Protein AF-A0A660TWH3-F1 (afdb_m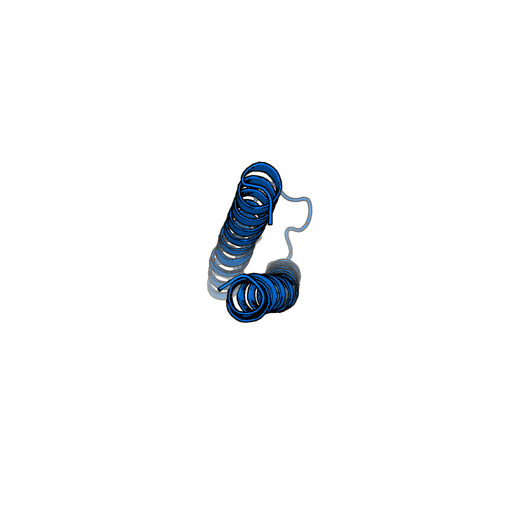onomer_lite)

Sequence (82 aa):
MDGKTKSNILAISICILAIQLIALWGVDISTSAMLNDAVVTNGFFVGDPVITYHLGLYILILTSFLQVSIVVHVVVGGKKNG

pLDDT: mean 87.86, std 11.96, range [44.38, 97.75]

Secondary structure (DSSP, 8-state):
--HHHHHHHHHHHHHHHHHHHHHHHHHHHHHHHHHTT----SSSS---HHHHHHHHHHHHHHHHHHHHHHHHHHHHHHGGG-

Radius of gyration: 17.17 Å; chains: 1; bounding box: 35×18×51 Å

Structure (mmCIF, N/CA/C/O backbone):
data_AF-A0A660TWH3-F1
#
_entry.id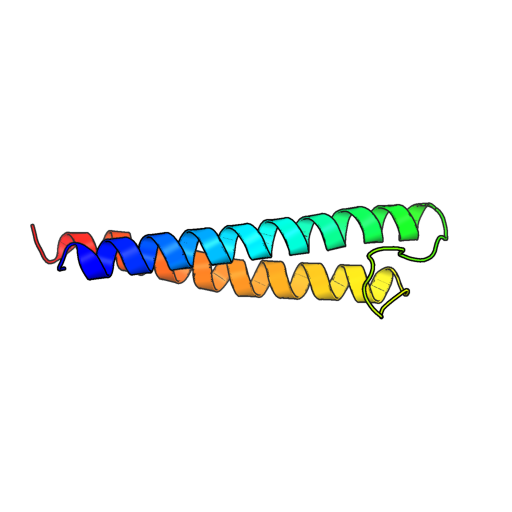   AF-A0A660TWH3-F1
#
loop_
_atom_site.group_PDB
_atom_site.id
_atom_site.type_symbol
_atom_site.label_atom_id
_atom_site.label_alt_id
_atom_site.label_comp_id
_atom_site.label_asym_id
_atom_site.label_entity_id
_atom_site.label_seq_id
_atom_site.pdbx_PDB_ins_code
_atom_site.Cartn_x
_atom_site.Cartn_y
_atom_site.Cartn_z
_atom_site.occupancy
_atom_site.B_iso_or_equiv
_atom_site.auth_seq_id
_atom_site.auth_comp_id
_atom_site.auth_asym_id
_atom_site.auth_atom_id
_atom_site.pdbx_PDB_model_num
ATOM 1 N N . MET A 1 1 ? -13.197 3.281 26.961 1.00 60.94 1 MET A N 1
ATOM 2 C CA . MET A 1 1 ? -12.172 4.078 26.242 1.00 60.94 1 MET A CA 1
ATOM 3 C C . MET A 1 1 ? -12.540 5.546 26.314 1.00 60.94 1 MET A C 1
ATOM 5 O O . MET A 1 1 ? -13.666 5.876 25.956 1.00 60.94 1 MET A O 1
ATOM 9 N N . ASP A 1 2 ? -11.600 6.383 26.746 1.00 73.12 2 ASP A N 1
ATOM 10 C CA . ASP A 1 2 ? -11.683 7.847 26.670 1.00 73.12 2 ASP A CA 1
ATOM 11 C C . ASP A 1 2 ? -11.906 8.308 25.210 1.00 73.12 2 ASP A C 1
ATOM 13 O O . ASP A 1 2 ? -11.424 7.675 24.260 1.00 73.12 2 ASP A O 1
ATOM 17 N N . GLY A 1 3 ? -12.663 9.393 25.025 1.00 73.75 3 GLY A N 1
ATOM 18 C CA . GLY A 1 3 ? -12.922 10.014 23.726 1.00 73.75 3 GLY A CA 1
ATOM 19 C C . GLY A 1 3 ? -11.638 10.388 22.980 1.00 73.75 3 GLY A C 1
ATOM 20 O O . GLY A 1 3 ? -11.573 10.212 21.761 1.00 73.75 3 GLY A O 1
ATOM 21 N N . LYS A 1 4 ? -10.576 10.777 23.699 1.00 77.88 4 LYS A N 1
ATOM 22 C CA . LYS A 1 4 ? -9.261 11.068 23.103 1.00 77.88 4 LYS A CA 1
ATOM 23 C C . LYS A 1 4 ? -8.638 9.839 22.432 1.00 77.88 4 LYS A C 1
ATOM 25 O O . LYS A 1 4 ? -8.136 9.927 21.314 1.00 77.88 4 LYS A O 1
ATOM 30 N N . THR A 1 5 ? -8.717 8.666 23.065 1.00 82.62 5 THR A N 1
ATOM 31 C CA . THR A 1 5 ? -8.181 7.415 22.500 1.00 82.62 5 THR A CA 1
ATOM 32 C C . THR A 1 5 ? -8.935 6.994 21.240 1.00 82.62 5 THR A C 1
ATOM 34 O O . THR A 1 5 ? -8.313 6.557 20.274 1.00 82.62 5 THR A O 1
ATOM 37 N N . LYS A 1 6 ? -10.266 7.160 21.212 1.00 80.81 6 LYS A N 1
ATOM 38 C CA . LYS A 1 6 ? -11.080 6.864 20.019 1.00 80.81 6 LYS A CA 1
ATOM 39 C C . LYS A 1 6 ? -10.706 7.771 18.844 1.00 80.81 6 LYS A C 1
ATOM 41 O O . LYS A 1 6 ? -10.529 7.274 17.736 1.00 80.81 6 LYS A O 1
ATOM 46 N N . SER A 1 7 ? -10.529 9.070 19.103 1.00 85.38 7 SER A N 1
ATOM 47 C CA . SER A 1 7 ? -10.090 10.037 18.090 1.00 85.38 7 SER A CA 1
ATOM 48 C C . SER A 1 7 ? -8.719 9.678 17.511 1.00 85.38 7 SER A C 1
ATOM 50 O O . SER A 1 7 ? -8.536 9.727 16.298 1.00 85.38 7 SER A O 1
ATOM 52 N N . ASN A 1 8 ? -7.769 9.263 18.355 1.00 90.44 8 ASN A N 1
ATOM 53 C CA . ASN A 1 8 ? -6.438 8.857 17.899 1.00 90.44 8 ASN A CA 1
ATOM 54 C C . ASN A 1 8 ? -6.487 7.606 17.008 1.00 90.44 8 ASN A C 1
ATOM 56 O O . ASN A 1 8 ? -5.832 7.570 15.971 1.00 90.44 8 ASN A O 1
ATOM 60 N N . ILE A 1 9 ? -7.281 6.595 17.379 1.00 89.44 9 ILE A N 1
ATOM 61 C CA . ILE A 1 9 ? -7.430 5.368 16.578 1.00 89.44 9 ILE A CA 1
ATOM 62 C C . ILE A 1 9 ? -8.089 5.670 15.229 1.00 89.44 9 ILE A C 1
ATOM 64 O O . ILE A 1 9 ? -7.652 5.145 14.205 1.00 89.44 9 ILE A O 1
ATOM 68 N N . LEU A 1 10 ? -9.098 6.546 15.212 1.00 90.12 10 LEU A N 1
ATOM 69 C CA . LEU A 1 10 ? -9.720 6.999 13.970 1.00 90.12 10 LEU A CA 1
ATOM 70 C C . LEU A 1 10 ? -8.708 7.720 13.069 1.00 90.12 10 LEU A C 1
ATOM 72 O O . LEU A 1 10 ? -8.627 7.412 11.883 1.00 90.12 10 LEU A O 1
ATOM 76 N N . ALA A 1 11 ? -7.906 8.630 13.628 1.00 92.75 11 ALA A N 1
ATOM 77 C CA . ALA A 1 11 ? -6.867 9.328 12.876 1.00 92.75 11 ALA A CA 1
ATOM 78 C C . ALA A 1 11 ? -5.842 8.350 12.276 1.00 92.75 11 ALA A C 1
ATOM 80 O O . ALA A 1 11 ? -5.525 8.447 11.093 1.00 92.75 11 ALA A O 1
ATOM 81 N N . ILE A 1 12 ? -5.388 7.357 13.051 1.00 94.12 12 ILE A N 1
ATOM 82 C CA . ILE A 1 12 ? -4.468 6.316 12.564 1.00 94.12 12 ILE A CA 1
ATOM 83 C C . ILE A 1 12 ? -5.098 5.518 11.414 1.00 94.12 12 ILE A C 1
ATOM 85 O O . ILE A 1 12 ? -4.445 5.302 10.395 1.00 94.12 12 ILE A O 1
ATOM 89 N N . SER A 1 13 ? -6.369 5.127 11.540 1.00 94.06 13 SER A N 1
ATOM 90 C CA . SER A 1 13 ? -7.101 4.430 10.475 1.00 94.06 13 SER A CA 1
ATOM 91 C C . SER A 1 13 ? -7.173 5.256 9.187 1.00 94.06 13 SER A C 1
ATOM 93 O O . SER A 1 13 ? -6.990 4.717 8.098 1.00 94.06 13 SER A O 1
ATOM 95 N N . ILE A 1 14 ? -7.437 6.562 9.286 1.00 94.75 14 ILE A N 1
ATOM 96 C CA . ILE A 1 14 ? -7.491 7.453 8.116 1.00 94.75 14 ILE A CA 1
ATOM 97 C C . ILE A 1 14 ? -6.108 7.573 7.464 1.00 94.75 14 ILE A C 1
ATOM 99 O O . ILE A 1 14 ? -6.005 7.508 6.240 1.00 94.75 14 ILE A O 1
ATOM 103 N N . CYS A 1 15 ? -5.039 7.685 8.256 1.00 96.50 15 CYS A N 1
ATOM 104 C CA . CYS A 1 15 ? -3.675 7.704 7.727 1.00 96.50 15 CYS A CA 1
ATOM 105 C C . CYS A 1 15 ? -3.329 6.409 6.976 1.00 96.50 15 CYS A C 1
ATOM 107 O O . CYS A 1 15 ? -2.743 6.469 5.897 1.00 96.50 15 CYS A O 1
ATOM 109 N N . ILE A 1 16 ? -3.715 5.245 7.505 1.00 96.50 16 ILE A N 1
ATOM 110 C CA . ILE A 1 16 ? -3.490 3.954 6.835 1.00 96.50 16 ILE A CA 1
ATOM 111 C C . ILE A 1 16 ? -4.256 3.886 5.509 1.00 96.50 16 ILE A C 1
ATOM 113 O O . ILE A 1 16 ? -3.678 3.475 4.503 1.00 96.50 16 ILE A O 1
ATOM 117 N N . LEU A 1 17 ? -5.508 4.352 5.473 1.00 95.81 17 LEU A N 1
ATOM 118 C CA . LEU A 1 17 ? -6.286 4.447 4.231 1.00 95.81 17 LEU A CA 1
ATOM 119 C C . LEU A 1 17 ? -5.625 5.373 3.200 1.00 95.81 17 LEU A C 1
ATOM 121 O O . LEU A 1 17 ? -5.563 5.033 2.022 1.00 95.81 17 LEU A O 1
ATOM 125 N N . ALA A 1 18 ? -5.088 6.520 3.623 1.00 97.00 18 ALA A N 1
ATOM 126 C CA . ALA A 1 18 ? -4.369 7.417 2.719 1.00 97.00 18 ALA A CA 1
ATOM 127 C C . ALA A 1 18 ? -3.126 6.738 2.113 1.00 97.00 18 ALA A C 1
ATOM 129 O O . ALA A 1 18 ? -2.897 6.833 0.908 1.00 97.00 18 ALA A O 1
ATOM 130 N N . ILE A 1 19 ? -2.364 5.991 2.921 1.00 96.44 19 ILE A N 1
ATOM 131 C CA . ILE A 1 19 ? -1.213 5.206 2.442 1.00 96.44 19 ILE A CA 1
ATOM 132 C C . ILE A 1 19 ? -1.664 4.128 1.447 1.00 96.44 19 ILE A C 1
ATOM 134 O O . ILE A 1 19 ? -1.009 3.936 0.424 1.00 96.44 19 ILE A O 1
ATOM 138 N N . GLN A 1 20 ? -2.793 3.457 1.700 1.00 96.75 20 GLN A N 1
ATOM 139 C CA . GLN A 1 20 ? -3.366 2.480 0.769 1.00 96.75 20 GLN A CA 1
ATOM 140 C C . GLN A 1 20 ? -3.725 3.104 -0.578 1.00 96.75 20 GLN A C 1
ATOM 142 O O . GLN A 1 20 ? -3.404 2.528 -1.613 1.00 96.75 20 GLN A O 1
ATOM 147 N N . LEU A 1 21 ? -4.342 4.288 -0.584 1.00 97.00 21 LEU A N 1
ATOM 148 C CA . LEU A 1 21 ? -4.678 4.990 -1.825 1.00 97.00 21 LEU A CA 1
ATOM 149 C C . LEU A 1 21 ? -3.427 5.380 -2.620 1.00 97.00 21 LEU A C 1
ATOM 151 O O . LEU A 1 21 ? -3.403 5.207 -3.835 1.00 97.00 21 LEU A O 1
ATOM 155 N N . ILE A 1 22 ? -2.372 5.842 -1.944 1.00 94.75 22 ILE A N 1
ATOM 156 C CA . ILE A 1 22 ? -1.089 6.158 -2.590 1.00 94.75 22 ILE A CA 1
ATOM 157 C C . ILE A 1 22 ? -0.445 4.892 -3.171 1.00 94.75 22 ILE A C 1
ATOM 159 O O . ILE A 1 22 ? 0.049 4.910 -4.297 1.00 94.75 22 ILE A O 1
ATOM 163 N N . ALA A 1 23 ? -0.471 3.779 -2.435 1.00 95.38 23 ALA A N 1
ATOM 164 C CA . ALA A 1 23 ? 0.064 2.508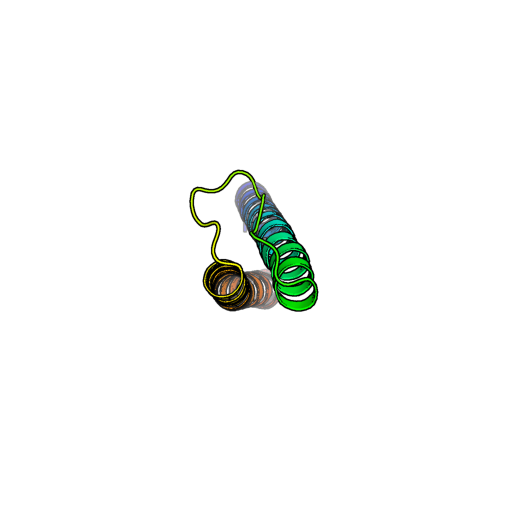 -2.915 1.00 95.38 23 ALA A CA 1
ATOM 165 C C . ALA A 1 23 ? -0.728 1.965 -4.115 1.00 95.38 23 ALA A C 1
ATOM 167 O O . ALA A 1 23 ? -0.126 1.498 -5.080 1.00 95.38 23 ALA A O 1
ATOM 168 N N . LEU A 1 24 ? -2.060 2.083 -4.091 1.00 96.62 24 LEU A N 1
ATOM 169 C CA . LEU A 1 24 ? -2.928 1.704 -5.206 1.00 96.62 24 LEU A CA 1
ATOM 170 C C . LEU A 1 24 ? -2.672 2.567 -6.444 1.00 96.62 24 LEU A C 1
ATOM 172 O O . LEU A 1 24 ? -2.584 2.034 -7.545 1.00 96.62 24 LEU A O 1
ATOM 176 N N . TRP A 1 25 ? -2.485 3.874 -6.263 1.00 95.50 25 TRP A N 1
ATOM 177 C CA . TRP A 1 25 ? -2.053 4.763 -7.341 1.00 95.50 25 TRP A CA 1
ATOM 178 C C . TRP A 1 25 ? -0.694 4.336 -7.919 1.00 95.50 25 TRP A C 1
ATOM 180 O O . TRP A 1 25 ? -0.529 4.289 -9.134 1.00 95.50 25 TRP A O 1
ATOM 190 N N . GLY A 1 26 ? 0.257 3.936 -7.068 1.00 93.00 26 GLY A N 1
ATOM 191 C CA . GLY A 1 26 ? 1.539 3.369 -7.499 1.00 93.00 26 GLY A CA 1
ATOM 192 C C . GLY A 1 26 ? 1.396 2.086 -8.330 1.00 93.00 26 GLY A C 1
ATOM 193 O O . GLY A 1 26 ? 2.131 1.885 -9.298 1.00 93.00 26 GLY A O 1
ATOM 194 N N . VAL A 1 27 ? 0.427 1.233 -7.995 1.00 95.81 27 VAL A N 1
ATOM 195 C CA . VAL A 1 27 ? 0.085 0.044 -8.790 1.00 95.81 27 VAL A CA 1
ATOM 196 C C . VAL A 1 27 ? -0.519 0.442 -10.140 1.00 95.81 27 VAL A C 1
ATOM 198 O O . VAL A 1 27 ? -0.100 -0.089 -11.159 1.00 95.81 27 VAL A O 1
ATOM 201 N N . ASP A 1 28 ? -1.442 1.400 -10.171 1.00 95.69 28 ASP A N 1
ATOM 202 C CA . ASP A 1 28 ? -2.117 1.855 -11.396 1.00 95.69 28 ASP A CA 1
ATOM 203 C C . ASP A 1 28 ? -1.152 2.450 -12.440 1.00 95.69 28 ASP A C 1
ATOM 205 O O . ASP A 1 28 ? -1.167 2.092 -13.621 1.00 95.69 28 ASP A O 1
ATOM 209 N N . ILE A 1 29 ? -0.238 3.318 -12.003 1.00 94.31 29 ILE A N 1
ATOM 210 C CA . ILE A 1 29 ? 0.755 3.917 -12.905 1.00 94.31 29 ILE A CA 1
ATOM 211 C C . ILE A 1 29 ? 1.806 2.900 -13.362 1.00 94.31 29 ILE A C 1
ATOM 213 O O . ILE A 1 29 ? 2.299 2.990 -14.486 1.00 94.31 29 ILE A O 1
ATOM 217 N N . SER A 1 30 ? 2.151 1.924 -12.516 1.00 94.69 30 SER A N 1
ATOM 218 C CA . SER A 1 30 ? 3.129 0.895 -12.874 1.00 94.69 30 SER A CA 1
ATOM 219 C C . SER A 1 30 ? 2.553 -0.127 -13.844 1.00 94.69 30 SER A C 1
ATOM 221 O O . SER A 1 30 ? 3.220 -0.440 -14.826 1.00 94.69 30 SER A O 1
ATOM 223 N N . THR A 1 31 ? 1.311 -0.582 -13.659 1.00 95.19 31 THR A N 1
ATOM 224 C CA . THR A 1 31 ? 0.639 -1.446 -14.643 1.00 95.19 31 THR A CA 1
ATOM 225 C C . THR A 1 31 ? 0.470 -0.729 -15.977 1.00 95.19 31 THR A C 1
ATOM 227 O O . THR A 1 31 ? 0.761 -1.311 -17.022 1.00 95.19 31 THR A O 1
ATOM 230 N N . SER A 1 32 ? 0.088 0.551 -15.954 1.00 94.75 32 SER A N 1
ATOM 231 C CA . SER A 1 32 ? 0.004 1.380 -17.160 1.00 94.75 32 SER A CA 1
ATOM 232 C C . SER A 1 32 ? 1.356 1.490 -17.871 1.00 94.75 32 SER A C 1
ATOM 234 O O . SER A 1 32 ? 1.417 1.359 -19.092 1.00 94.75 32 SER A O 1
ATOM 236 N N . ALA A 1 33 ? 2.451 1.673 -17.131 1.00 93.81 33 ALA A N 1
ATOM 237 C CA . ALA A 1 33 ? 3.796 1.724 -17.697 1.00 93.81 33 ALA A CA 1
ATOM 238 C C . ALA A 1 33 ? 4.244 0.370 -18.281 1.00 93.81 33 ALA A C 1
ATOM 240 O O . ALA A 1 33 ? 4.760 0.343 -19.395 1.00 93.81 33 ALA A O 1
ATOM 241 N N . MET A 1 34 ? 3.971 -0.750 -17.596 1.00 94.75 34 MET A N 1
ATOM 242 C CA . MET A 1 34 ? 4.262 -2.101 -18.107 1.00 94.75 34 MET A CA 1
ATOM 243 C C . MET A 1 34 ? 3.539 -2.392 -19.425 1.00 94.75 34 MET A C 1
ATOM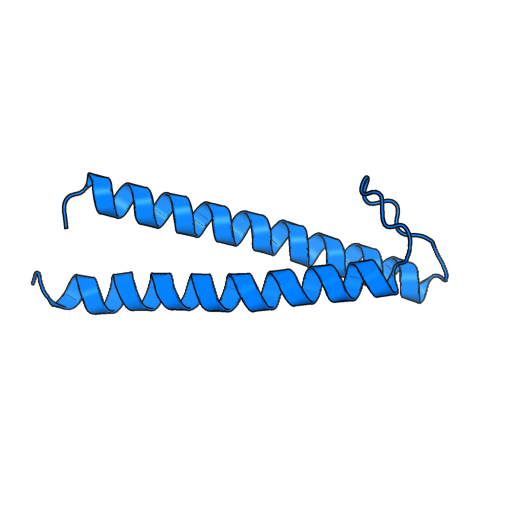 245 O O . MET A 1 34 ? 4.115 -3.007 -20.312 1.00 94.75 34 MET A O 1
ATOM 249 N N . LEU A 1 35 ? 2.282 -1.961 -19.559 1.00 95.56 35 LEU A N 1
ATOM 250 C CA . LEU A 1 35 ? 1.483 -2.200 -20.766 1.00 95.56 35 LEU A CA 1
ATOM 251 C C . LEU A 1 35 ? 1.932 -1.369 -21.974 1.00 95.56 35 LEU A C 1
ATOM 253 O O . LEU A 1 35 ? 1.603 -1.722 -23.103 1.00 95.56 35 LEU A O 1
ATOM 257 N N . ASN A 1 36 ? 2.643 -0.266 -21.740 1.00 93.56 36 ASN A N 1
ATOM 258 C CA . ASN A 1 36 ? 3.093 0.658 -22.782 1.00 93.56 36 ASN A CA 1
ATOM 259 C C . ASN A 1 36 ? 4.619 0.623 -22.989 1.00 93.56 36 ASN A C 1
ATOM 261 O O . ASN A 1 36 ? 5.149 1.528 -23.631 1.00 93.56 36 ASN A O 1
ATOM 265 N N . ASP A 1 37 ? 5.322 -0.365 -22.419 1.00 90.69 37 ASP A N 1
ATOM 266 C CA . ASP A 1 37 ? 6.793 -0.451 -22.408 1.00 90.69 37 ASP A CA 1
ATOM 267 C C . ASP A 1 37 ? 7.469 0.872 -21.978 1.00 90.69 37 ASP A C 1
ATOM 269 O O . ASP A 1 37 ? 8.502 1.290 -22.506 1.00 90.69 37 ASP A O 1
ATOM 273 N N . ALA A 1 38 ? 6.856 1.559 -21.010 1.00 90.06 38 ALA A N 1
ATOM 274 C CA . ALA A 1 38 ? 7.271 2.869 -20.527 1.00 90.06 38 ALA A CA 1
ATOM 275 C C . ALA A 1 38 ? 7.944 2.792 -19.146 1.00 90.06 38 ALA A C 1
ATOM 277 O O . ALA A 1 38 ? 7.829 1.816 -18.405 1.00 90.06 38 ALA A O 1
ATOM 278 N N . VAL A 1 39 ? 8.638 3.869 -18.781 1.00 88.06 39 VAL A N 1
ATOM 279 C CA . VAL A 1 39 ? 9.253 4.051 -17.458 1.00 88.06 39 VAL A CA 1
ATOM 280 C C . VAL A 1 39 ? 8.261 4.762 -16.540 1.00 88.06 39 VAL A C 1
ATOM 282 O O . VAL A 1 39 ? 7.529 5.651 -16.978 1.00 88.06 39 VAL A O 1
ATOM 285 N N . VAL A 1 40 ? 8.241 4.409 -15.254 1.00 87.44 40 VAL A N 1
ATOM 286 C CA . VAL A 1 40 ? 7.357 5.072 -14.289 1.00 87.44 40 VAL A CA 1
ATOM 287 C C . VAL A 1 40 ? 7.873 6.473 -13.963 1.00 87.44 40 VAL A C 1
ATOM 289 O O . VAL A 1 40 ? 8.996 6.643 -13.495 1.00 87.44 40 VAL A O 1
ATOM 292 N N . THR A 1 41 ? 7.020 7.483 -14.137 1.00 80.31 41 THR A N 1
ATOM 293 C CA . THR A 1 41 ? 7.296 8.880 -13.765 1.00 80.31 41 THR A CA 1
ATOM 294 C C . THR A 1 41 ? 6.446 9.294 -12.564 1.00 80.31 41 THR A C 1
ATOM 296 O O . THR A 1 41 ? 5.563 10.144 -12.657 1.00 80.31 41 THR A O 1
ATOM 299 N N . ASN A 1 42 ? 6.676 8.651 -11.423 1.00 75.38 42 ASN A N 1
ATOM 300 C CA . ASN A 1 42 ? 5.891 8.826 -10.194 1.00 75.38 42 ASN A CA 1
ATOM 301 C C . ASN A 1 42 ? 6.511 9.817 -9.193 1.00 75.38 42 ASN A C 1
ATOM 303 O O . ASN A 1 42 ? 6.005 9.961 -8.084 1.00 75.38 42 ASN A O 1
ATOM 307 N N . GLY A 1 43 ? 7.620 10.470 -9.556 1.00 77.06 43 GLY A N 1
ATOM 308 C CA . GLY A 1 43 ? 8.378 11.348 -8.659 1.00 77.06 43 GLY A CA 1
ATOM 309 C C . GLY A 1 43 ? 9.218 10.610 -7.607 1.00 77.06 43 GLY A C 1
ATOM 310 O O . GLY A 1 43 ? 9.882 11.264 -6.806 1.00 77.06 43 GLY A O 1
ATOM 311 N N . PHE A 1 44 ? 9.227 9.272 -7.612 1.00 74.56 44 PHE A N 1
ATOM 312 C CA . PHE A 1 44 ? 10.104 8.447 -6.784 1.00 74.56 44 PHE A CA 1
ATOM 313 C C . PHE A 1 44 ? 11.363 8.035 -7.559 1.00 74.56 44 PHE A C 1
ATOM 315 O O . PHE A 1 44 ? 11.408 8.064 -8.785 1.00 74.56 44 PHE A O 1
ATOM 322 N N . PHE A 1 45 ? 12.404 7.616 -6.835 1.00 74.44 45 PHE A N 1
ATOM 323 C CA . PHE A 1 45 ? 13.692 7.217 -7.421 1.00 74.44 45 PHE A CA 1
ATOM 324 C C . PHE A 1 45 ? 13.654 5.880 -8.188 1.00 74.44 45 PHE A C 1
ATOM 326 O O . PHE A 1 45 ? 14.647 5.506 -8.806 1.00 74.44 45 PHE A O 1
ATOM 333 N N . VAL A 1 46 ? 12.536 5.146 -8.146 1.00 82.12 46 VAL A N 1
ATOM 334 C CA . VAL A 1 46 ? 12.379 3.843 -8.807 1.00 82.12 46 VAL A CA 1
ATOM 335 C C . VAL A 1 46 ? 11.589 4.028 -10.100 1.00 82.12 46 VAL A C 1
ATOM 337 O O . VAL A 1 46 ? 10.372 4.180 -10.067 1.00 82.12 46 VAL A O 1
ATOM 340 N N . GLY A 1 47 ? 12.293 4.010 -11.234 1.00 83.38 47 GLY A N 1
ATOM 341 C CA . GLY A 1 47 ? 11.679 4.095 -12.565 1.00 83.38 47 GLY A CA 1
ATOM 342 C C . GLY A 1 47 ? 11.213 2.750 -13.130 1.00 83.38 47 GLY A C 1
ATOM 343 O O . GLY A 1 47 ? 10.418 2.726 -14.066 1.00 83.38 47 GLY A O 1
ATOM 344 N N . ASP A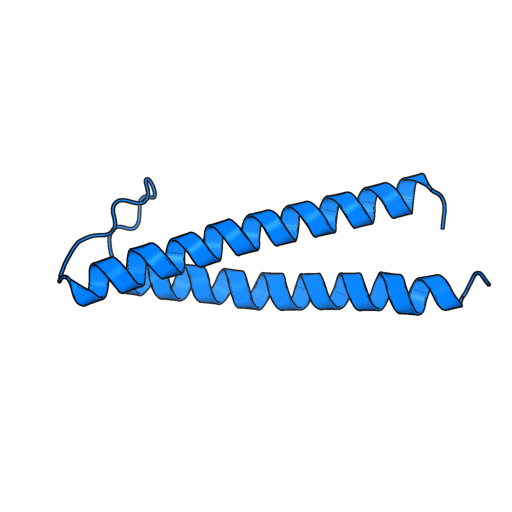 1 48 ? 11.689 1.632 -12.570 1.00 90.44 48 ASP A N 1
ATOM 345 C CA . ASP A 1 48 ? 11.300 0.296 -13.021 1.00 90.44 48 ASP A CA 1
ATOM 346 C C . ASP A 1 48 ? 9.826 0.021 -12.651 1.00 90.44 48 ASP A C 1
ATOM 348 O O . ASP A 1 48 ? 9.459 0.065 -11.462 1.00 90.44 48 ASP A O 1
ATOM 352 N N . PRO A 1 49 ? 8.965 -0.250 -13.647 1.00 92.50 49 PRO A N 1
ATOM 353 C CA . PRO A 1 49 ? 7.546 -0.443 -13.410 1.00 92.50 49 PRO A CA 1
ATOM 354 C C . PRO A 1 49 ? 7.239 -1.743 -12.666 1.00 92.50 49 PRO A C 1
ATOM 356 O O . PRO A 1 49 ? 6.361 -1.745 -11.804 1.00 92.50 49 PRO A O 1
ATOM 359 N N . VAL A 1 50 ? 7.999 -2.814 -12.887 1.00 93.62 50 VAL A N 1
ATOM 360 C CA . VAL A 1 50 ? 7.801 -4.098 -12.199 1.00 93.62 50 VAL A CA 1
ATOM 361 C C . VAL A 1 50 ? 8.133 -3.958 -10.715 1.00 93.62 50 VAL A C 1
ATOM 363 O O . VAL A 1 50 ? 7.383 -4.423 -9.852 1.00 93.62 50 VAL A O 1
ATOM 366 N N . ILE A 1 51 ? 9.223 -3.260 -10.394 1.00 93.19 51 ILE A N 1
ATOM 367 C CA . ILE A 1 51 ? 9.601 -3.009 -8.996 1.00 93.19 51 ILE A CA 1
ATOM 368 C C . ILE A 1 51 ? 8.542 -2.145 -8.302 1.00 93.19 51 ILE A C 1
ATOM 370 O O . ILE A 1 51 ? 8.117 -2.464 -7.188 1.00 93.19 51 ILE A O 1
ATOM 374 N N . THR A 1 52 ? 8.085 -1.077 -8.960 1.00 94.00 52 THR A N 1
ATOM 375 C CA . THR A 1 52 ? 7.062 -0.168 -8.415 1.00 94.00 52 THR A CA 1
ATOM 376 C C . THR A 1 52 ? 5.741 -0.895 -8.160 1.00 94.00 52 THR A C 1
ATOM 378 O O . THR A 1 52 ? 5.134 -0.716 -7.101 1.00 94.00 52 THR A O 1
ATOM 381 N N . TYR A 1 53 ? 5.339 -1.768 -9.085 1.00 95.12 53 TYR A N 1
ATOM 382 C CA . TYR A 1 53 ? 4.154 -2.610 -8.960 1.00 95.12 53 TYR A CA 1
ATOM 383 C C . TYR A 1 53 ? 4.213 -3.495 -7.710 1.00 95.12 53 TYR A C 1
ATOM 385 O O . TYR A 1 53 ? 3.311 -3.459 -6.867 1.00 95.12 53 TYR A O 1
ATOM 393 N N . HIS A 1 54 ? 5.304 -4.246 -7.536 1.00 95.56 54 HIS A N 1
ATOM 394 C CA . HIS A 1 54 ? 5.461 -5.122 -6.374 1.00 95.56 54 HIS A CA 1
ATOM 395 C C . HIS A 1 54 ? 5.548 -4.346 -5.061 1.00 95.56 54 HIS A C 1
ATOM 397 O O . HIS A 1 54 ? 4.959 -4.763 -4.064 1.00 95.56 54 HIS A O 1
ATOM 403 N N . LEU A 1 55 ? 6.232 -3.203 -5.054 1.00 94.12 55 LEU A N 1
ATOM 404 C CA . LEU A 1 55 ? 6.327 -2.353 -3.872 1.00 94.12 55 LEU A CA 1
ATOM 405 C C . LEU A 1 55 ? 4.946 -1.829 -3.446 1.00 94.12 55 LEU A C 1
ATOM 407 O O . LEU A 1 55 ? 4.601 -1.915 -2.266 1.00 94.12 55 LEU A O 1
ATOM 411 N N . GLY A 1 56 ? 4.128 -1.372 -4.399 1.00 94.69 56 GLY A N 1
ATOM 412 C CA . GLY A 1 56 ? 2.743 -0.970 -4.146 1.00 94.69 56 GLY A CA 1
ATOM 413 C C . GLY A 1 56 ? 1.896 -2.113 -3.579 1.00 94.69 56 GLY A C 1
ATOM 414 O O . GLY A 1 56 ? 1.220 -1.936 -2.562 1.00 94.69 56 GLY A O 1
ATOM 415 N N . LEU A 1 57 ? 1.998 -3.314 -4.158 1.00 97.12 57 LEU A N 1
ATOM 416 C CA . LEU A 1 57 ? 1.303 -4.501 -3.649 1.00 97.12 57 LEU A CA 1
ATOM 417 C C . LEU A 1 57 ? 1.728 -4.879 -2.226 1.00 97.12 57 LEU A C 1
ATOM 419 O O . LEU A 1 57 ? 0.867 -5.158 -1.390 1.00 97.12 57 LEU A O 1
ATOM 423 N N . TYR A 1 58 ? 3.025 -4.867 -1.913 1.00 97.38 58 TYR A N 1
ATOM 424 C CA . TYR A 1 58 ? 3.500 -5.187 -0.564 1.00 97.38 58 TYR A CA 1
ATOM 425 C C . TYR A 1 58 ? 3.002 -4.182 0.476 1.00 97.38 58 TYR A C 1
ATOM 427 O O . TYR A 1 58 ? 2.573 -4.587 1.561 1.00 97.38 58 TYR A O 1
ATOM 435 N N . ILE A 1 59 ? 2.984 -2.888 0.141 1.00 96.38 59 ILE A N 1
ATOM 436 C CA . ILE A 1 59 ? 2.416 -1.855 1.016 1.00 96.38 59 ILE A CA 1
ATOM 437 C C . ILE A 1 59 ? 0.912 -2.083 1.208 1.00 96.38 59 ILE A C 1
ATOM 439 O O . ILE A 1 59 ? 0.437 -2.029 2.346 1.00 96.38 59 ILE A O 1
ATOM 443 N N . LEU A 1 60 ? 0.161 -2.386 0.143 1.00 97.75 60 LEU A N 1
ATOM 444 C CA . LEU A 1 60 ? -1.276 -2.680 0.228 1.00 97.75 60 LEU A CA 1
ATOM 445 C C . LEU A 1 60 ? -1.570 -3.887 1.124 1.00 97.75 60 LEU A C 1
ATOM 447 O O . LEU A 1 60 ? -2.456 -3.814 1.976 1.00 97.75 60 LEU A O 1
ATOM 451 N N . ILE A 1 61 ? -0.815 -4.977 0.981 1.00 97.44 61 ILE A N 1
ATOM 452 C CA . ILE A 1 61 ? -0.970 -6.178 1.812 1.00 97.44 61 ILE A CA 1
ATOM 453 C C . ILE A 1 61 ? -0.714 -5.837 3.284 1.00 97.44 61 ILE A C 1
ATOM 455 O O . ILE A 1 61 ? -1.559 -6.108 4.141 1.00 97.44 61 ILE A O 1
ATOM 459 N N . LEU A 1 62 ? 0.421 -5.197 3.583 1.00 97.69 62 LEU A N 1
ATOM 460 C CA . LEU A 1 62 ? 0.807 -4.849 4.951 1.00 97.69 62 LEU A CA 1
ATOM 461 C C . LEU A 1 62 ? -0.229 -3.934 5.617 1.00 97.69 62 LEU A C 1
ATOM 463 O O . LEU A 1 62 ? -0.699 -4.203 6.724 1.00 97.69 62 LEU A O 1
ATOM 467 N N . THR A 1 63 ? -0.610 -2.860 4.931 1.00 97.12 63 THR A N 1
ATOM 468 C CA . THR A 1 63 ? -1.592 -1.896 5.442 1.00 97.12 63 THR A CA 1
ATOM 469 C C . THR A 1 63 ? -2.978 -2.513 5.594 1.00 97.12 63 THR A C 1
ATOM 471 O O . THR A 1 63 ? -3.683 -2.165 6.536 1.00 97.12 63 THR A O 1
ATOM 474 N N . SER A 1 64 ? -3.363 -3.473 4.747 1.00 95.12 64 SER A N 1
ATOM 475 C CA . SER A 1 64 ? -4.631 -4.204 4.891 1.00 95.12 64 SER A CA 1
ATOM 476 C C . SER A 1 64 ? -4.678 -5.019 6.184 1.00 95.12 64 SER A C 1
ATOM 478 O O . SER A 1 64 ? -5.675 -4.959 6.905 1.00 95.12 64 SER A O 1
ATOM 480 N N . PHE A 1 65 ? -3.592 -5.711 6.547 1.00 96.75 65 PHE A N 1
ATOM 481 C CA . PHE A 1 65 ? -3.509 -6.417 7.833 1.00 96.75 65 PHE A CA 1
ATOM 482 C C . PHE A 1 65 ? -3.586 -5.464 9.036 1.00 96.75 65 PHE A C 1
ATOM 484 O O . PHE A 1 65 ? -4.276 -5.759 10.020 1.00 96.75 65 PHE A O 1
ATOM 491 N N . LEU A 1 66 ? -2.930 -4.301 8.955 1.00 94.94 66 LEU A N 1
ATOM 492 C CA . LEU A 1 66 ? -3.020 -3.266 9.992 1.00 94.94 66 LEU A CA 1
ATOM 493 C C . LEU A 1 66 ? -4.449 -2.720 10.115 1.00 94.94 66 LEU A C 1
ATOM 495 O O . LEU A 1 66 ? -4.968 -2.590 11.225 1.00 94.94 66 LEU A O 1
ATOM 499 N N . GLN A 1 67 ? -5.113 -2.476 8.986 1.00 94.00 67 GLN A N 1
ATOM 500 C CA . GLN A 1 67 ? -6.483 -1.975 8.944 1.00 94.00 67 GLN A CA 1
ATOM 501 C C . GLN A 1 67 ? -7.468 -2.977 9.563 1.00 94.00 67 GLN A C 1
ATOM 503 O O . GLN A 1 67 ? -8.287 -2.600 10.404 1.00 94.00 67 GLN A O 1
ATOM 508 N N . VAL A 1 68 ? -7.344 -4.268 9.233 1.00 94.12 68 VAL A N 1
ATOM 509 C CA . VAL A 1 68 ? -8.135 -5.341 9.861 1.00 94.12 68 VAL A CA 1
ATOM 510 C C . VAL A 1 68 ? -7.897 -5.385 11.372 1.00 94.12 68 VAL A C 1
ATOM 512 O O . VAL A 1 68 ?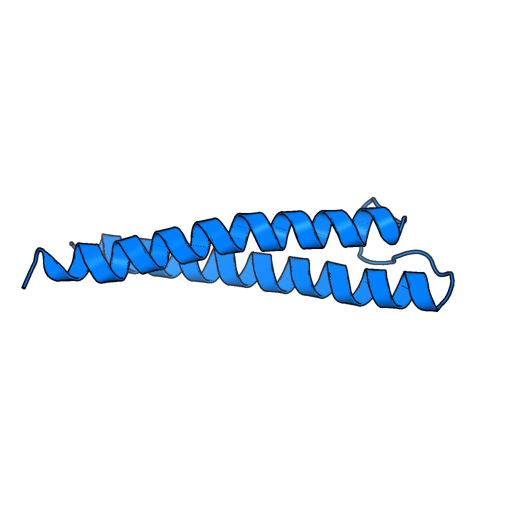 -8.856 -5.473 12.138 1.00 94.12 68 VAL A O 1
ATOM 515 N N . SER A 1 69 ? -6.645 -5.259 11.820 1.00 90.38 69 SER A N 1
ATOM 516 C CA . SER A 1 69 ? -6.309 -5.257 13.251 1.00 90.38 69 SER A CA 1
ATOM 517 C C . SER A 1 69 ? -6.987 -4.106 14.003 1.00 90.38 69 SER A C 1
ATOM 519 O O . SER A 1 69 ? -7.516 -4.311 15.098 1.00 90.38 69 SER A O 1
ATOM 521 N N . ILE A 1 70 ? -7.039 -2.912 13.403 1.00 91.38 70 ILE A N 1
ATOM 522 C CA . ILE A 1 70 ? -7.746 -1.756 13.972 1.00 91.38 70 ILE A CA 1
ATOM 523 C C . ILE A 1 70 ? -9.250 -2.021 14.046 1.00 91.38 70 ILE A C 1
ATOM 525 O O . ILE A 1 70 ? -9.851 -1.798 15.097 1.00 91.38 70 ILE A O 1
ATOM 529 N N . VAL A 1 71 ? -9.859 -2.533 12.973 1.00 89.19 71 VAL A N 1
ATOM 530 C CA . VAL A 1 71 ? -11.296 -2.852 12.950 1.00 89.19 71 VAL A CA 1
ATOM 531 C C . VAL A 1 71 ? -11.644 -3.873 14.031 1.00 89.19 71 VAL A C 1
ATOM 533 O O . VAL A 1 71 ? -12.580 -3.652 14.800 1.00 89.19 71 VAL A O 1
ATOM 536 N N . VAL A 1 72 ? -10.863 -4.949 14.158 1.00 88.56 72 VAL A N 1
ATOM 537 C CA . VAL A 1 72 ? -11.049 -5.953 15.216 1.00 88.56 72 VAL A CA 1
ATOM 538 C C . VAL A 1 72 ? -10.926 -5.310 16.597 1.00 88.56 72 VAL A C 1
ATOM 540 O O . VAL A 1 72 ? -11.790 -5.529 17.448 1.00 88.56 72 VAL A O 1
ATOM 543 N N . HIS A 1 73 ? -9.906 -4.478 16.824 1.00 84.69 73 HIS A N 1
ATOM 544 C CA . HIS A 1 73 ? -9.723 -3.790 18.102 1.00 84.69 73 HIS A CA 1
ATOM 545 C C . HIS A 1 73 ? -10.904 -2.867 18.443 1.00 84.69 73 HIS A C 1
ATOM 547 O O . HIS A 1 73 ? -11.368 -2.862 19.583 1.00 84.69 73 HIS A O 1
ATOM 553 N N . VAL A 1 74 ? -11.435 -2.130 17.465 1.00 84.75 74 VAL A N 1
ATOM 554 C CA . VAL A 1 74 ? -12.587 -1.232 17.650 1.00 84.75 74 VAL A CA 1
ATOM 555 C C . VAL A 1 74 ? -13.874 -2.018 17.924 1.00 84.75 74 VAL A C 1
ATOM 557 O O . VAL A 1 74 ? -14.585 -1.704 18.880 1.00 84.75 74 VAL A O 1
ATOM 560 N N . VAL A 1 75 ? -14.165 -3.060 17.138 1.00 81.44 75 VAL A N 1
ATOM 561 C CA . VAL A 1 75 ? -15.399 -3.860 17.260 1.00 81.44 75 VAL A CA 1
ATOM 562 C C . VAL A 1 75 ? -15.406 -4.686 18.548 1.00 81.44 75 VAL A C 1
ATOM 564 O O . VAL A 1 75 ? -16.387 -4.676 19.293 1.00 81.44 75 VAL A O 1
ATOM 567 N N . VAL A 1 76 ? -14.309 -5.386 18.847 1.00 81.88 76 VAL A N 1
ATOM 568 C CA . VAL A 1 76 ? -14.213 -6.251 20.034 1.00 81.88 76 VAL A CA 1
ATOM 569 C C . VAL A 1 76 ? -13.992 -5.421 21.300 1.00 81.88 76 VAL A C 1
ATOM 571 O O . VAL A 1 76 ? -14.619 -5.683 22.327 1.00 81.88 76 VAL A O 1
ATOM 574 N N . GLY A 1 77 ? -13.150 -4.387 21.238 1.00 68.12 77 GLY A N 1
ATOM 575 C CA . GLY A 1 77 ? -12.890 -3.482 22.362 1.00 68.12 77 GLY A CA 1
ATOM 576 C C . GLY A 1 77 ? -14.102 -2.628 22.750 1.00 68.12 77 GLY A C 1
ATOM 577 O O . GLY A 1 77 ? -14.270 -2.297 23.927 1.00 68.12 77 GLY A O 1
ATOM 578 N N . GLY A 1 78 ? -14.992 -2.328 21.798 1.00 61.34 78 GLY A N 1
ATOM 579 C CA . GLY A 1 78 ? -16.277 -1.680 22.068 1.00 61.34 78 GLY A CA 1
ATOM 580 C C . GLY A 1 78 ? -17.213 -2.530 22.932 1.00 61.34 78 GLY A C 1
ATOM 581 O O . GLY A 1 78 ? -17.919 -1.988 23.779 1.00 61.34 78 GLY A O 1
ATOM 582 N N . LYS A 1 79 ? -17.155 -3.860 22.791 1.00 55.81 79 LYS A N 1
ATOM 583 C CA . LYS A 1 79 ? -18.059 -4.808 23.463 1.00 55.81 79 LYS A CA 1
ATOM 584 C C . LYS A 1 79 ? -17.790 -4.988 24.962 1.00 55.81 79 LYS A C 1
ATOM 586 O O . LYS A 1 79 ? -18.660 -5.464 25.674 1.00 55.81 79 LYS A O 1
ATOM 591 N N . LYS A 1 80 ? -16.599 -4.619 25.449 1.00 52.22 80 LYS A N 1
ATOM 592 C CA . LYS A 1 80 ? -16.221 -4.726 26.874 1.00 52.22 80 LYS A CA 1
ATOM 593 C C . LYS A 1 80 ? -16.704 -3.564 27.752 1.00 52.22 80 LYS A C 1
ATOM 595 O O . LYS A 1 80 ? -16.540 -3.641 28.962 1.00 52.22 80 LYS A O 1
ATOM 600 N N . ASN A 1 81 ? -17.237 -2.490 27.165 1.00 47.97 81 ASN A N 1
ATOM 601 C CA . ASN A 1 81 ? -17.619 -1.266 27.885 1.00 47.97 81 ASN A CA 1
ATOM 602 C C . ASN A 1 81 ? -19.125 -0.947 27.777 1.00 47.97 81 ASN A C 1
ATOM 604 O O . ASN A 1 81 ? -19.497 0.214 27.946 1.00 47.97 81 ASN A O 1
ATOM 608 N N . GLY A 1 82 ? -19.952 -1.933 27.418 1.00 44.38 82 GLY A N 1
ATOM 609 C CA . GLY A 1 82 ? -21.411 -1.827 27.343 1.00 44.38 82 GLY A CA 1
ATOM 610 C C . GLY A 1 82 ? -22.076 -2.761 28.336 1.00 44.38 82 GLY A C 1
ATOM 611 O O . GLY A 1 82 ? -21.464 -3.815 28.620 1.00 44.38 82 GLY A O 1
#

Foldseek 3Di:
DDPVVVVVLVVVLVVLVVQLVLLVVLLVQLVVCVVVVHFRPPVDPHRHSVVSNVVSVVSNVVSVVVNVVSVCCCVVVVVVPD